Protein AF-A0A1H4ERM6-F1 (afdb_monomer)

Sequence (100 aa):
MAIIKQFDKRTGITYVYDSKSYYDKEKKCSRAKRTLIGKLDPNTGEIIPTDGRNKGAKSQPKSSSPEIDKDKRIQELEDENRQLKLQINALKKELDRINA

Solvent-accessible surface area (backbone atoms only — not comparable to full-atom values): 6172 Å² total; per-residue (Å²): 119,47,82,44,79,44,76,36,84,91,79,72,45,33,35,32,26,46,33,41,73,47,76,38,76,90,76,70,39,82,43,70,53,73,43,84,61,21,32,49,38,92,87,79,69,44,76,44,68,60,90,46,83,90,53,78,93,76,70,73,82,78,72,86,62,77,91,66,59,61,66,60,52,5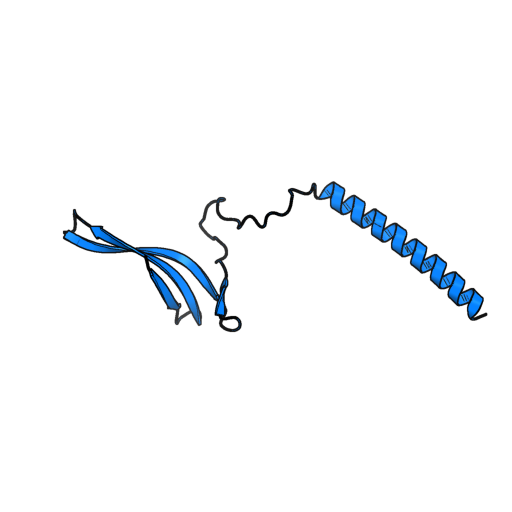0,52,53,52,52,52,51,52,52,52,53,53,50,50,52,52,53,52,50,54,51,50,54,62,74,77,103

Secondary structure (DSSP, 8-state):
-EEEEEEETTTTEEEEEEEEEEEETTTTEEEEEEEEEEEE-TTT--EEPP--TTS-S------------HHHHHHHHHHHHHHHHHHHHHHHHHHHHH--

Mean predicted aligned error: 14.93 Å

Foldseek 3Di:
DDWDWDQDPVVRWIWIWDKDWDQDPVVRGIDIDIDTQAIADPPPRDGDHDPCVVVPPDDDPPPPDPPPPVVVVVVVVVVVVVVVVVVVVVVVVVVVVVVD

Structure (mmCIF, N/CA/C/O backbone):
data_AF-A0A1H4ERM6-F1
#
_entry.id   AF-A0A1H4ERM6-F1
#
loop_
_atom_site.group_PDB
_atom_site.id
_atom_site.type_symbol
_atom_site.label_atom_id
_atom_site.label_alt_id
_atom_site.label_comp_id
_atom_site.label_asym_id
_atom_site.label_entity_id
_atom_site.label_seq_id
_atom_site.pdbx_PDB_ins_code
_atom_site.Cartn_x
_atom_site.Cartn_y
_atom_site.Cartn_z
_atom_site.occupancy
_atom_site.B_iso_or_equiv
_atom_site.auth_seq_id
_atom_site.auth_comp_id
_atom_site.auth_asym_id
_atom_site.auth_atom_id
_atom_site.pdbx_PDB_model_num
ATOM 1 N N . MET A 1 1 ? -2.504 -0.920 -26.779 1.00 80.12 1 MET A N 1
ATOM 2 C CA . MET A 1 1 ? -2.089 -1.198 -25.383 1.00 80.12 1 MET A CA 1
ATOM 3 C C . MET A 1 1 ? -3.119 -2.139 -24.784 1.00 80.12 1 MET A C 1
ATOM 5 O O . MET A 1 1 ? -4.265 -2.060 -25.206 1.00 80.12 1 MET A O 1
ATOM 9 N N . ALA A 1 2 ? -2.730 -3.051 -23.894 1.00 92.44 2 ALA A N 1
ATOM 10 C CA . ALA A 1 2 ? -3.636 -4.040 -23.303 1.00 92.44 2 ALA A CA 1
ATOM 11 C C . ALA A 1 2 ? -3.284 -4.297 -21.833 1.00 92.44 2 ALA A C 1
ATOM 13 O O . ALA A 1 2 ? -2.103 -4.358 -21.492 1.00 92.44 2 ALA A O 1
ATOM 14 N N . ILE A 1 3 ? -4.297 -4.487 -20.985 1.00 93.69 3 ILE A N 1
ATOM 15 C CA . ILE A 1 3 ? -4.112 -4.855 -19.577 1.00 93.69 3 ILE A CA 1
ATOM 16 C C . ILE A 1 3 ? -4.030 -6.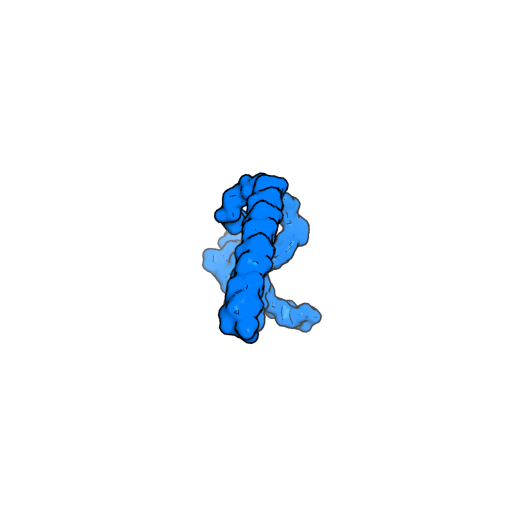375 -19.465 1.00 93.69 3 ILE A C 1
ATOM 18 O O . ILE A 1 3 ? -4.943 -7.083 -19.883 1.00 93.69 3 ILE A O 1
ATOM 22 N N . ILE A 1 4 ? -2.938 -6.876 -18.892 1.00 94.62 4 ILE A N 1
ATOM 23 C CA . ILE A 1 4 ? -2.680 -8.309 -18.734 1.00 94.62 4 ILE A CA 1
ATOM 24 C C . ILE A 1 4 ? -2.637 -8.657 -17.251 1.00 94.62 4 ILE A C 1
ATOM 26 O O . ILE A 1 4 ? -1.889 -8.046 -16.488 1.00 94.62 4 ILE A O 1
ATOM 30 N N . LYS A 1 5 ? -3.408 -9.674 -16.860 1.00 94.75 5 LYS A N 1
ATOM 31 C CA . LYS A 1 5 ? -3.376 -10.268 -15.522 1.00 94.75 5 LYS A CA 1
ATOM 32 C C . LYS A 1 5 ? -2.522 -11.532 -15.565 1.00 94.75 5 LYS A C 1
ATOM 34 O O . LYS A 1 5 ? -2.746 -12.399 -16.406 1.00 94.75 5 LYS A O 1
ATOM 39 N N . GLN A 1 6 ? -1.539 -11.627 -14.681 1.00 94.69 6 GLN A N 1
ATOM 40 C CA . GLN A 1 6 ? -0.635 -12.766 -14.593 1.00 94.69 6 GLN A CA 1
ATOM 41 C C . GLN A 1 6 ? -0.629 -13.307 -13.167 1.00 94.69 6 GLN A C 1
ATOM 43 O O . GLN A 1 6 ? -0.218 -12.616 -12.237 1.00 94.69 6 GLN A O 1
ATOM 48 N N . PHE A 1 7 ? -1.082 -14.547 -13.009 1.00 95.06 7 PHE A N 1
ATOM 49 C CA . PHE A 1 7 ? -1.096 -15.239 -11.726 1.00 95.06 7 PHE A CA 1
ATOM 50 C C . PHE A 1 7 ? 0.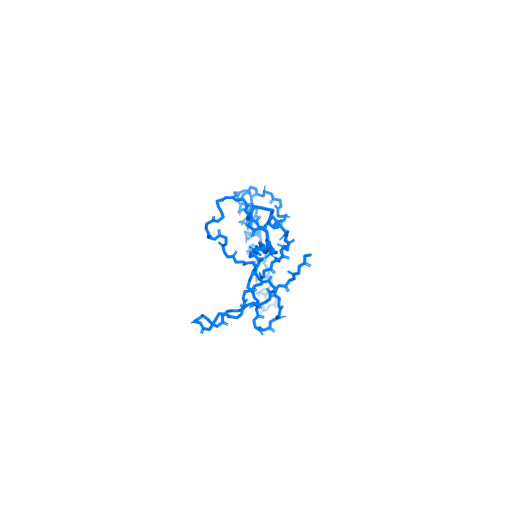277 -15.845 -11.421 1.00 95.06 7 PHE A C 1
ATOM 52 O O . PHE A 1 7 ? 0.795 -16.644 -12.206 1.00 9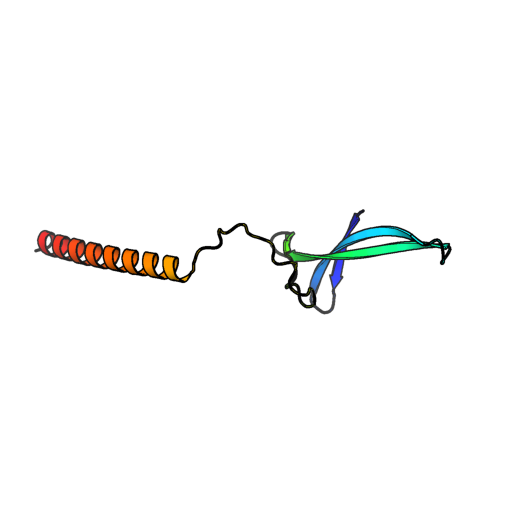5.06 7 PHE A O 1
ATOM 59 N N . ASP A 1 8 ? 0.859 -15.476 -10.282 1.00 93.50 8 ASP A N 1
ATOM 60 C CA . ASP A 1 8 ? 2.071 -16.094 -9.757 1.00 93.50 8 ASP A CA 1
ATOM 61 C C . ASP A 1 8 ? 1.710 -17.246 -8.811 1.00 93.50 8 ASP A C 1
ATOM 63 O O . ASP A 1 8 ? 1.249 -17.039 -7.690 1.00 93.50 8 ASP A O 1
ATOM 67 N N . LYS A 1 9 ? 1.974 -18.480 -9.253 1.00 94.56 9 LYS A N 1
ATOM 68 C CA . LYS A 1 9 ? 1.679 -19.700 -8.489 1.00 94.56 9 LYS A CA 1
ATOM 69 C C . LYS A 1 9 ? 2.510 -19.842 -7.211 1.00 94.56 9 LYS A C 1
ATOM 71 O O . LYS A 1 9 ? 2.085 -20.558 -6.314 1.00 94.56 9 LYS A O 1
ATOM 76 N N . ARG A 1 10 ? 3.686 -19.208 -7.122 1.00 94.12 10 ARG A N 1
ATOM 77 C CA . ARG A 1 10 ? 4.540 -19.295 -5.923 1.00 94.12 10 ARG A CA 1
ATOM 78 C C . ARG A 1 10 ? 3.998 -18.462 -4.774 1.00 94.12 10 ARG A C 1
ATOM 80 O O . ARG A 1 10 ? 4.109 -18.872 -3.627 1.00 94.12 10 ARG A O 1
ATOM 87 N N . THR A 1 11 ? 3.483 -17.276 -5.084 1.00 89.31 11 THR A N 1
ATOM 88 C CA . THR A 1 11 ? 3.028 -16.306 -4.078 1.00 89.31 11 THR A CA 1
ATOM 89 C C . THR A 1 11 ? 1.508 -16.240 -3.962 1.00 89.31 11 THR A C 1
ATOM 91 O O . THR A 1 11 ? 1.002 -15.660 -3.009 1.00 89.31 11 THR A O 1
ATOM 94 N N . GLY A 1 12 ? 0.774 -16.814 -4.921 1.00 91.56 12 GLY A N 1
ATOM 95 C CA . GLY A 1 12 ? -0.683 -16.707 -5.008 1.00 91.56 12 GLY A CA 1
ATOM 96 C C . GLY A 1 12 ? -1.170 -15.315 -5.427 1.00 91.56 12 GLY A C 1
ATOM 97 O O . GLY A 1 12 ? -2.365 -15.040 -5.362 1.00 91.56 12 GLY A O 1
ATOM 98 N N . ILE A 1 13 ? -0.271 -14.420 -5.851 1.00 91.44 13 ILE A N 1
ATOM 99 C CA . ILE A 1 13 ? -0.597 -13.031 -6.186 1.00 91.44 13 ILE A CA 1
ATOM 100 C C . ILE A 1 13 ? -0.871 -12.911 -7.687 1.00 91.44 13 ILE A C 1
ATOM 102 O O . ILE A 1 13 ? -0.100 -13.390 -8.520 1.00 91.44 13 ILE A O 1
ATOM 106 N N . THR A 1 14 ? -1.948 -12.214 -8.054 1.00 95.31 14 THR A N 1
ATOM 107 C CA . THR A 1 14 ? -2.192 -11.829 -9.450 1.00 95.31 14 THR A CA 1
ATOM 108 C C . THR A 1 14 ? -1.605 -10.450 -9.709 1.00 95.31 14 THR A C 1
ATOM 110 O O . THR A 1 14 ? -2.078 -9.460 -9.161 1.00 95.31 14 THR A O 1
ATOM 113 N N . TYR A 1 15 ? -0.597 -10.365 -10.567 1.00 94.25 15 TYR A N 1
ATOM 114 C CA . TYR A 1 15 ? -0.020 -9.097 -11.001 1.00 94.25 15 TYR A CA 1
ATOM 115 C C . TYR A 1 15 ? -0.729 -8.561 -12.240 1.00 94.25 15 TYR A C 1
ATOM 117 O O . TYR A 1 15 ? -1.163 -9.320 -13.109 1.00 94.25 15 TYR A O 1
ATOM 125 N N . VAL A 1 16 ? -0.825 -7.239 -12.330 1.00 94.56 16 VAL A N 1
ATOM 126 C CA . VAL A 1 16 ? -1.484 -6.528 -13.423 1.00 94.56 16 VAL A CA 1
ATOM 127 C C . VAL A 1 16 ? -0.469 -5.655 -14.152 1.00 94.56 16 VAL A C 1
ATOM 129 O O . VAL A 1 16 ? 0.212 -4.825 -13.545 1.00 94.56 16 VAL A O 1
ATOM 132 N N . TYR A 1 17 ? -0.378 -5.838 -15.468 1.00 94.50 17 TYR A N 1
ATOM 133 C CA . TYR A 1 17 ? 0.582 -5.164 -16.337 1.00 94.50 17 TYR A CA 1
ATOM 134 C C . TYR A 1 17 ? -0.110 -4.373 -17.444 1.00 94.50 17 TYR A C 1
ATOM 136 O O . TYR A 1 17 ? -1.067 -4.855 -18.047 1.00 94.50 17 TYR A O 1
ATOM 144 N N . ASP A 1 18 ? 0.447 -3.211 -17.776 1.00 93.38 18 ASP A N 1
ATOM 145 C CA . ASP A 1 18 ? 0.193 -2.514 -19.036 1.00 93.38 18 ASP A CA 1
ATOM 146 C C . ASP A 1 18 ? 1.144 -3.070 -20.104 1.00 93.38 18 ASP A C 1
ATOM 148 O O . ASP A 1 18 ? 2.367 -3.033 -19.943 1.00 93.38 18 ASP A O 1
ATOM 152 N N . SER A 1 19 ? 0.595 -3.628 -21.179 1.00 95.44 19 SER A N 1
ATOM 153 C CA . SER A 1 19 ? 1.346 -4.247 -22.268 1.00 95.44 19 SER A CA 1
ATOM 154 C C . SER A 1 19 ? 1.277 -3.392 -23.532 1.00 95.44 19 SER A C 1
ATOM 156 O O . SER A 1 19 ? 0.205 -3.164 -24.105 1.00 95.44 19 SER A O 1
ATOM 158 N N . LYS A 1 20 ? 2.448 -2.965 -24.015 1.00 94.88 20 LYS A N 1
ATOM 159 C CA . LYS A 1 20 ? 2.611 -2.212 -25.265 1.00 94.88 20 LYS A CA 1
ATOM 160 C C . LYS A 1 20 ? 3.329 -3.070 -26.303 1.00 94.88 20 LYS A C 1
ATOM 162 O O . LYS A 1 20 ? 4.517 -3.353 -26.154 1.00 94.88 20 LYS A O 1
ATOM 167 N N . SER A 1 21 ? 2.608 -3.483 -27.342 1.00 93.69 21 SER A N 1
ATOM 168 C CA . SER A 1 21 ? 3.181 -4.204 -28.482 1.00 93.69 21 SER A CA 1
ATOM 169 C C . SER A 1 21 ? 3.845 -3.232 -29.455 1.00 93.69 21 SER A C 1
ATOM 171 O O . SER A 1 21 ? 3.312 -2.154 -29.711 1.00 93.69 21 SER A O 1
ATOM 173 N N . TYR A 1 22 ? 4.994 -3.614 -29.998 1.00 94.88 22 TYR A N 1
ATOM 174 C CA . TYR A 1 22 ? 5.733 -2.866 -31.008 1.00 94.88 22 TYR A CA 1
ATOM 175 C C . TYR A 1 22 ? 6.416 -3.839 -31.975 1.00 94.88 22 TYR A C 1
ATOM 177 O O . TYR A 1 22 ? 6.706 -4.983 -31.623 1.00 94.88 22 TYR A O 1
ATOM 185 N N . TYR A 1 23 ? 6.668 -3.395 -33.202 1.00 95.50 23 TYR A N 1
ATOM 186 C CA . TYR A 1 23 ? 7.453 -4.166 -34.160 1.00 95.50 23 TYR A CA 1
ATOM 187 C C . TYR A 1 23 ? 8.934 -3.829 -33.981 1.00 95.50 23 TYR A C 1
ATOM 189 O O . TYR A 1 23 ? 9.335 -2.674 -34.134 1.00 95.50 23 TYR A O 1
ATOM 197 N N . ASP A 1 24 ? 9.743 -4.824 -33.628 1.00 96.00 24 ASP A N 1
ATOM 198 C CA . ASP A 1 24 ? 11.189 -4.677 -33.498 1.00 96.00 24 ASP A CA 1
ATOM 199 C C . ASP A 1 24 ? 11.825 -4.827 -34.887 1.00 96.00 24 ASP A C 1
ATOM 201 O O . ASP A 1 24 ? 11.825 -5.916 -35.465 1.00 96.00 24 ASP A O 1
ATOM 205 N N . LYS A 1 25 ? 12.322 -3.716 -35.449 1.00 95.38 25 LYS A N 1
ATOM 206 C CA . LYS A 1 25 ? 12.891 -3.680 -36.807 1.00 95.38 25 LYS A CA 1
ATOM 207 C C . LYS A 1 25 ? 14.226 -4.416 -36.909 1.00 95.38 25 LYS A C 1
ATOM 209 O O . LYS A 1 25 ? 14.498 -4.993 -37.959 1.00 95.38 25 LYS A O 1
ATOM 214 N N . GLU A 1 26 ? 15.029 -4.427 -35.846 1.00 95.62 26 GLU A N 1
ATOM 215 C CA . GLU A 1 26 ? 16.323 -5.121 -35.828 1.00 95.62 26 GLU A CA 1
ATOM 216 C C . GLU A 1 26 ? 16.106 -6.631 -35.832 1.00 95.62 26 GLU A C 1
ATOM 218 O O . GLU A 1 26 ? 16.683 -7.359 -36.637 1.00 95.62 26 GLU A O 1
ATOM 223 N N . LYS A 1 27 ? 15.202 -7.096 -34.965 1.00 94.62 27 LYS A N 1
ATOM 224 C CA . LYS A 1 27 ? 14.893 -8.523 -34.810 1.00 94.62 27 LYS A CA 1
ATOM 225 C C . LYS A 1 27 ? 13.788 -9.019 -35.742 1.00 94.62 27 LYS A C 1
ATOM 227 O O . LYS A 1 27 ? 13.422 -10.188 -35.653 1.00 94.62 27 LYS A O 1
ATOM 232 N N . LYS A 1 28 ? 13.234 -8.143 -36.588 1.00 96.38 28 LYS A N 1
ATOM 233 C CA . LYS A 1 28 ? 12.151 -8.408 -37.555 1.00 96.38 28 LYS A CA 1
ATOM 234 C C . L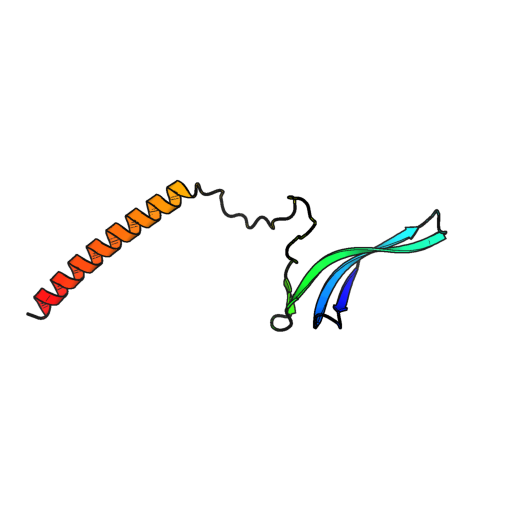YS A 1 28 ? 10.990 -9.223 -36.969 1.00 96.38 28 LYS A C 1
ATOM 236 O O . LYS A 1 28 ? 10.481 -10.145 -37.600 1.00 96.38 28 LYS A O 1
ATOM 241 N N . CYS A 1 29 ? 10.588 -8.920 -35.739 1.00 96.12 29 CYS A N 1
ATOM 242 C CA . CYS A 1 29 ? 9.508 -9.635 -35.066 1.00 96.12 29 CYS A CA 1
ATOM 243 C C . CYS A 1 29 ? 8.680 -8.708 -34.177 1.00 96.12 29 CYS A C 1
ATOM 245 O O . CYS A 1 29 ? 9.163 -7.704 -33.652 1.00 96.12 29 CYS A O 1
ATOM 247 N N . SER A 1 30 ? 7.413 -9.068 -33.981 1.00 95.44 30 SER A N 1
ATOM 248 C CA . SER A 1 30 ? 6.551 -8.395 -33.013 1.00 95.44 30 SER A CA 1
ATOM 249 C C . SER A 1 30 ? 7.025 -8.696 -31.592 1.00 95.44 30 SER A C 1
ATOM 251 O O . SER A 1 30 ? 7.225 -9.850 -31.210 1.00 95.44 30 SER A O 1
ATOM 253 N N . ARG A 1 31 ? 7.196 -7.650 -30.790 1.00 94.56 31 ARG A N 1
ATOM 254 C CA . ARG A 1 31 ? 7.599 -7.715 -29.382 1.00 94.56 31 ARG A CA 1
ATOM 255 C C . ARG A 1 31 ? 6.614 -6.929 -28.525 1.00 94.56 31 ARG A C 1
ATOM 257 O O . ARG A 1 31 ? 5.829 -6.128 -29.024 1.00 94.56 31 ARG A O 1
ATOM 264 N N . ALA A 1 32 ? 6.643 -7.166 -27.218 1.00 93.88 32 ALA A N 1
ATOM 265 C CA . ALA A 1 32 ? 5.827 -6.429 -26.263 1.00 93.88 32 ALA A CA 1
ATOM 266 C C . ALA A 1 32 ? 6.660 -6.009 -25.054 1.00 93.88 32 ALA A C 1
ATOM 268 O O . ALA A 1 32 ? 7.420 -6.808 -24.504 1.00 93.88 32 ALA A O 1
ATOM 269 N N . LYS A 1 33 ? 6.485 -4.759 -24.624 1.00 93.25 33 LYS A N 1
ATOM 270 C CA . LYS A 1 33 ? 7.034 -4.228 -23.376 1.00 93.25 33 LYS A CA 1
ATOM 271 C C . LYS A 1 33 ? 5.921 -4.184 -22.334 1.00 93.25 33 LYS A C 1
ATOM 273 O O . LYS A 1 33 ? 4.867 -3.604 -22.592 1.00 93.25 33 LYS A O 1
ATOM 278 N N . ARG A 1 34 ? 6.156 -4.803 -21.174 1.00 93.62 34 ARG A N 1
ATOM 279 C CA . ARG A 1 34 ? 5.205 -4.849 -20.053 1.00 93.62 34 ARG A CA 1
ATOM 280 C C . ARG A 1 34 ? 5.667 -3.938 -18.923 1.00 93.62 34 ARG A C 1
ATOM 282 O O . ARG A 1 34 ? 6.829 -3.991 -18.524 1.00 93.62 34 ARG A O 1
ATOM 289 N N . THR A 1 35 ? 4.752 -3.140 -18.391 1.00 90.75 35 THR A N 1
ATOM 290 C CA . THR A 1 35 ? 4.976 -2.268 -17.235 1.00 90.75 35 THR A CA 1
ATOM 291 C C . THR A 1 35 ? 4.054 -2.700 -16.104 1.00 90.75 35 THR A C 1
ATOM 293 O O . THR A 1 35 ? 2.845 -2.780 -16.293 1.00 90.75 35 THR A O 1
ATOM 296 N N . LEU A 1 36 ? 4.621 -3.009 -14.934 1.00 91.25 36 LEU A N 1
ATOM 297 C CA . LEU A 1 36 ? 3.844 -3.403 -13.759 1.00 91.25 36 LEU A CA 1
ATOM 298 C C . LEU A 1 36 ? 3.027 -2.210 -13.247 1.00 91.25 36 LEU A C 1
ATOM 300 O O . LEU A 1 36 ? 3.603 -1.184 -12.872 1.00 91.25 36 LEU A O 1
ATOM 304 N N . ILE A 1 37 ? 1.704 -2.370 -13.224 1.00 90.56 37 ILE A N 1
ATOM 305 C CA . ILE A 1 37 ? 0.757 -1.395 -12.670 1.00 90.56 37 ILE A CA 1
ATOM 306 C C . ILE A 1 37 ? 0.582 -1.666 -11.174 1.00 90.56 37 ILE A C 1
ATOM 308 O O . ILE A 1 37 ? 0.721 -0.758 -10.358 1.00 90.56 37 ILE A O 1
ATOM 312 N N . GLY A 1 38 ? 0.329 -2.927 -10.811 1.00 91.31 38 GLY A N 1
ATOM 313 C CA . GLY A 1 38 ? 0.034 -3.314 -9.437 1.00 91.31 38 GLY A CA 1
ATOM 314 C C . GLY A 1 38 ? -0.277 -4.800 -9.277 1.00 91.31 38 GLY A C 1
ATOM 315 O O . GLY A 1 38 ? -0.052 -5.601 -10.184 1.00 91.31 38 GLY A O 1
ATOM 316 N N . LYS A 1 39 ? -0.802 -5.159 -8.109 1.00 92.62 39 LYS A N 1
ATOM 317 C CA . LYS A 1 39 ? -1.350 -6.476 -7.771 1.00 92.62 39 LYS A CA 1
ATOM 318 C C . LYS A 1 39 ? -2.871 -6.382 -7.653 1.00 92.62 39 LYS A C 1
ATOM 320 O O . LYS A 1 39 ? -3.388 -5.344 -7.260 1.00 92.62 39 LYS A O 1
ATOM 325 N N . LEU A 1 40 ? -3.574 -7.450 -7.992 1.00 92.56 40 LEU A N 1
ATOM 326 C CA . LEU A 1 40 ? -5.013 -7.561 -7.800 1.00 92.56 40 LEU A CA 1
ATOM 327 C C . LEU A 1 40 ? -5.293 -7.975 -6.354 1.00 92.56 40 LEU A C 1
ATOM 329 O O . LEU A 1 40 ? -4.682 -8.929 -5.865 1.00 92.56 40 LEU A O 1
ATOM 333 N N . ASP A 1 41 ? -6.210 -7.284 -5.691 1.00 88.56 41 ASP A N 1
ATOM 334 C CA . ASP A 1 41 ? -6.780 -7.755 -4.433 1.00 88.56 41 ASP A CA 1
ATOM 335 C C . ASP A 1 41 ? -7.796 -8.872 -4.722 1.00 88.56 41 ASP A C 1
ATOM 337 O O . ASP A 1 41 ? -8.738 -8.648 -5.490 1.00 88.56 41 ASP A O 1
ATOM 341 N N . PRO A 1 42 ? -7.633 -10.078 -4.151 1.00 84.56 42 PRO A N 1
ATOM 342 C CA . PRO A 1 42 ? -8.581 -11.167 -4.360 1.00 84.56 42 PRO A CA 1
ATOM 343 C C . PRO A 1 42 ? -9.986 -10.875 -3.811 1.00 84.56 42 PRO A C 1
ATOM 345 O O . PRO A 1 42 ? -10.937 -11.483 -4.293 1.00 84.56 42 PRO A O 1
ATOM 348 N N . ASN A 1 43 ? -10.131 -9.970 -2.837 1.00 85.94 43 ASN A N 1
ATOM 349 C CA . ASN A 1 43 ? -11.420 -9.693 -2.198 1.00 85.94 43 ASN A CA 1
ATOM 350 C C . ASN A 1 43 ? -12.192 -8.579 -2.909 1.00 85.94 43 ASN A C 1
ATOM 352 O O . ASN A 1 43 ? -13.389 -8.706 -3.144 1.00 85.94 43 ASN A O 1
ATOM 356 N N . THR A 1 44 ? -11.508 -7.485 -3.250 1.00 87.75 44 THR A N 1
ATOM 357 C CA . THR A 1 44 ? -12.137 -6.293 -3.846 1.00 87.75 44 THR A CA 1
ATOM 358 C C . THR A 1 44 ? -12.061 -6.286 -5.373 1.00 87.75 44 THR A C 1
ATOM 360 O O . THR A 1 44 ? -12.820 -5.583 -6.032 1.00 87.75 44 THR A O 1
ATOM 363 N N . GLY A 1 45 ? -11.151 -7.067 -5.966 1.00 85.19 45 GLY A N 1
ATOM 364 C CA . GLY A 1 45 ? -10.872 -7.025 -7.402 1.00 85.19 45 GLY A CA 1
ATOM 365 C C . GLY A 1 45 ? -10.171 -5.740 -7.854 1.00 85.19 45 GLY A C 1
ATOM 366 O O . GLY A 1 45 ? -9.960 -5.551 -9.056 1.00 85.19 45 GLY A O 1
ATOM 367 N N . GLU A 1 46 ? -9.789 -4.868 -6.920 1.00 90.12 46 GLU A N 1
ATOM 368 C CA . GLU A 1 46 ? -9.101 -3.615 -7.206 1.00 90.12 46 GLU A CA 1
ATOM 369 C C . GLU A 1 46 ? -7.609 -3.836 -7.488 1.00 90.12 46 GLU A C 1
ATOM 371 O O . GLU A 1 46 ? -6.993 -4.822 -7.070 1.00 90.12 46 GLU A O 1
ATOM 376 N N . ILE A 1 47 ? -7.010 -2.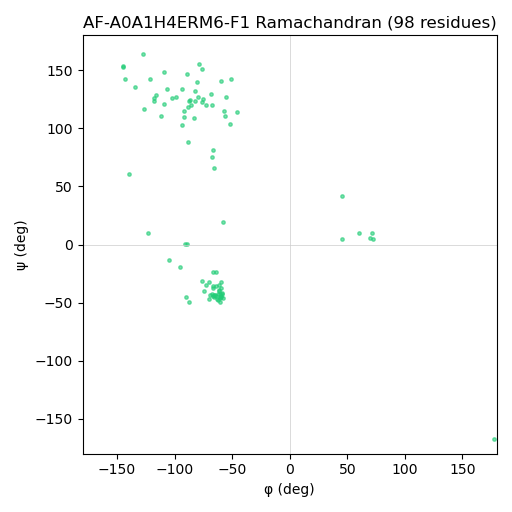902 -8.233 1.00 90.12 47 ILE A N 1
ATOM 377 C CA . ILE A 1 47 ? -5.583 -2.929 -8.564 1.00 90.12 47 ILE A CA 1
ATOM 378 C C . ILE A 1 47 ? -4.832 -2.100 -7.524 1.00 90.12 47 ILE A C 1
ATOM 380 O O . ILE A 1 47 ? -4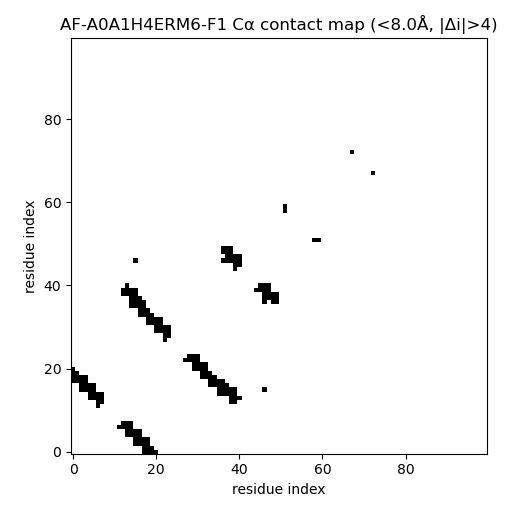.802 -0.873 -7.588 1.00 90.12 47 ILE A O 1
ATOM 384 N N . ILE A 1 48 ? -4.175 -2.784 -6.594 1.00 88.00 48 ILE A N 1
ATOM 385 C CA . ILE A 1 48 ? -3.357 -2.168 -5.554 1.00 88.00 48 ILE A CA 1
ATOM 386 C C . ILE A 1 48 ? -1.940 -1.947 -6.105 1.00 88.00 48 ILE A C 1
ATOM 388 O O . ILE A 1 48 ? -1.298 -2.909 -6.549 1.00 88.00 48 ILE A O 1
ATOM 392 N N . PRO A 1 49 ? -1.396 -0.718 -6.077 1.00 85.56 49 PRO A N 1
ATOM 393 C CA . PRO A 1 49 ? -0.026 -0.473 -6.506 1.00 85.56 49 PRO A CA 1
ATOM 394 C C . PRO A 1 49 ? 0.954 -1.291 -5.661 1.00 85.56 49 PRO A C 1
ATOM 396 O O . PRO A 1 49 ? 0.796 -1.480 -4.456 1.00 85.56 49 PRO A O 1
ATOM 399 N N . THR A 1 50 ? 1.986 -1.819 -6.309 1.00 81.56 50 THR A N 1
ATOM 400 C CA . THR A 1 50 ? 3.060 -2.530 -5.607 1.00 81.56 50 THR A CA 1
ATOM 401 C C . THR A 1 50 ? 3.976 -1.510 -4.919 1.00 81.56 50 THR A C 1
ATOM 403 O O . THR A 1 50 ? 4.119 -0.405 -5.438 1.00 81.56 50 THR A O 1
ATOM 406 N N . ASP A 1 51 ? 4.614 -1.894 -3.802 1.00 67.00 51 ASP A N 1
ATOM 407 C CA . ASP A 1 51 ? 5.468 -1.096 -2.880 1.00 67.00 51 ASP A CA 1
ATOM 408 C C . ASP A 1 51 ? 6.703 -0.417 -3.529 1.00 67.00 51 ASP A C 1
ATOM 410 O O . ASP A 1 51 ? 7.680 -0.084 -2.878 1.00 67.00 51 ASP A O 1
ATOM 414 N N . GLY A 1 52 ? 6.733 -0.238 -4.850 1.00 63.59 52 GLY A N 1
ATOM 415 C CA . GLY A 1 52 ? 7.716 0.603 -5.530 1.00 63.59 52 GLY A CA 1
ATOM 416 C C . GLY A 1 52 ? 9.177 0.193 -5.339 1.00 63.59 52 GLY A C 1
ATOM 417 O O . GLY A 1 52 ? 10.049 0.952 -5.744 1.00 63.59 52 GLY A O 1
ATOM 418 N N . ARG A 1 53 ? 9.478 -0.976 -4.757 1.00 58.59 53 ARG A N 1
ATOM 419 C CA . ARG A 1 53 ? 10.854 -1.444 -4.547 1.00 58.59 53 ARG A CA 1
ATOM 420 C C . ARG A 1 53 ? 11.576 -1.446 -5.901 1.00 58.59 53 ARG A C 1
ATOM 422 O O . ARG A 1 53 ? 11.054 -1.975 -6.880 1.00 58.59 53 ARG A O 1
ATOM 429 N N . ASN A 1 54 ? 12.736 -0.788 -5.957 1.00 52.56 54 ASN A N 1
ATOM 430 C CA . ASN A 1 54 ? 13.529 -0.453 -7.156 1.00 52.56 54 ASN A CA 1
ATOM 431 C C . ASN A 1 54 ? 12.992 0.651 -8.095 1.00 52.56 54 ASN A C 1
ATOM 433 O O . ASN A 1 54 ? 13.628 0.941 -9.108 1.00 52.56 54 ASN A O 1
ATOM 437 N N . LYS A 1 55 ? 11.893 1.341 -7.774 1.00 54.00 55 LYS A N 1
ATOM 438 C CA . LYS A 1 55 ? 11.553 2.633 -8.392 1.00 54.00 55 LYS A CA 1
ATOM 439 C C . LYS A 1 55 ? 12.211 3.728 -7.564 1.00 54.00 55 LYS A C 1
ATOM 441 O O . LYS A 1 55 ? 11.610 4.237 -6.625 1.00 54.00 55 LYS A O 1
ATOM 446 N N . GLY A 1 56 ? 13.460 4.070 -7.882 1.00 45.78 56 GLY A N 1
ATOM 447 C CA . GLY A 1 56 ? 14.154 5.185 -7.235 1.00 45.78 56 GLY A CA 1
ATOM 448 C C . GLY A 1 56 ? 13.243 6.415 -7.145 1.00 45.78 56 GLY A C 1
ATOM 449 O O . GLY A 1 56 ? 12.828 6.940 -8.173 1.00 45.78 56 GLY A O 1
ATOM 450 N N . ALA A 1 57 ? 12.881 6.801 -5.921 1.00 47.75 57 ALA A N 1
ATOM 451 C CA . ALA A 1 57 ? 12.315 8.083 -5.486 1.00 47.75 57 ALA A CA 1
ATOM 452 C C . ALA A 1 57 ? 11.162 8.760 -6.282 1.00 47.75 57 ALA A C 1
ATOM 454 O O . ALA A 1 57 ? 10.782 9.868 -5.919 1.00 47.75 57 ALA A O 1
ATOM 455 N N . LYS A 1 58 ? 10.574 8.178 -7.340 1.00 47.38 58 LYS A N 1
ATOM 456 C CA . LYS A 1 58 ? 9.700 8.929 -8.279 1.00 47.38 58 LYS A CA 1
ATOM 457 C C . LYS A 1 58 ? 8.278 8.405 -8.479 1.00 47.38 58 LYS A C 1
ATOM 459 O O . LYS A 1 58 ? 7.572 8.900 -9.351 1.00 47.38 58 LYS A O 1
ATOM 464 N N . SER A 1 59 ? 7.811 7.449 -7.685 1.00 48.19 59 SER A N 1
ATOM 465 C CA . SER A 1 59 ? 6.401 7.042 -7.742 1.00 48.19 59 SER A CA 1
ATOM 466 C C . SER A 1 59 ? 5.832 6.790 -6.355 1.00 48.19 59 SER A C 1
ATOM 468 O O . SER A 1 59 ? 5.402 5.684 -6.045 1.00 48.19 59 SER A O 1
ATOM 470 N N . GLN A 1 60 ? 5.842 7.822 -5.520 1.00 49.94 60 GLN A N 1
ATOM 471 C CA . GLN A 1 60 ? 4.786 7.936 -4.523 1.00 49.94 60 GLN A CA 1
ATOM 472 C C . GLN A 1 60 ? 3.535 8.397 -5.285 1.00 49.94 60 GLN A C 1
ATOM 474 O O . GLN A 1 60 ? 3.633 9.391 -6.017 1.00 49.94 60 GLN A O 1
ATOM 479 N N . PRO A 1 61 ? 2.389 7.693 -5.211 1.00 47.03 61 PRO A N 1
ATOM 480 C CA . PRO A 1 61 ? 1.139 8.295 -5.641 1.00 47.03 61 PRO A CA 1
ATOM 481 C C . PRO A 1 61 ? 0.980 9.561 -4.803 1.00 47.03 61 PRO A C 1
ATOM 483 O O . PRO A 1 61 ? 0.908 9.492 -3.579 1.00 47.03 61 PRO A O 1
ATOM 486 N N . LYS A 1 62 ? 1.011 10.727 -5.453 1.00 47.91 62 LYS A N 1
ATOM 487 C CA . LYS A 1 62 ? 0.645 11.983 -4.810 1.00 47.91 62 LYS A CA 1
ATOM 488 C C . LYS A 1 62 ? -0.849 11.897 -4.500 1.00 47.91 62 LYS A C 1
ATOM 490 O O . LYS A 1 62 ? -1.663 12.403 -5.265 1.00 47.91 62 LYS A O 1
ATOM 495 N N . SER A 1 63 ? -1.220 11.242 -3.400 1.00 44.12 63 SER A N 1
ATOM 496 C CA . SER A 1 63 ? -2.378 11.699 -2.648 1.00 44.12 63 SER A CA 1
ATOM 497 C C . SER A 1 63 ? -2.051 13.148 -2.323 1.00 44.12 63 SER A C 1
ATOM 499 O O . SER A 1 63 ? -1.067 13.429 -1.638 1.00 44.12 63 SER A O 1
ATOM 501 N N . SER A 1 64 ? -2.778 14.061 -2.950 1.00 46.28 64 SER A N 1
ATOM 502 C CA . SER A 1 64 ? -2.686 15.500 -2.763 1.00 46.28 64 SER A CA 1
ATOM 503 C C . SER A 1 64 ? -3.132 15.856 -1.346 1.00 46.28 64 SER A C 1
ATOM 505 O O . SER A 1 64 ? -4.181 16.455 -1.140 1.00 46.28 64 SER A O 1
ATOM 507 N N . SER A 1 65 ? -2.373 15.427 -0.348 1.00 51.34 65 SER A N 1
ATOM 508 C CA . SER A 1 65 ? -2.414 16.031 0.966 1.00 51.34 65 SER A CA 1
ATOM 509 C C . SER A 1 65 ? -1.561 17.290 0.854 1.00 51.34 65 SER A C 1
ATOM 511 O O . SER A 1 65 ? -0.436 17.189 0.351 1.00 51.34 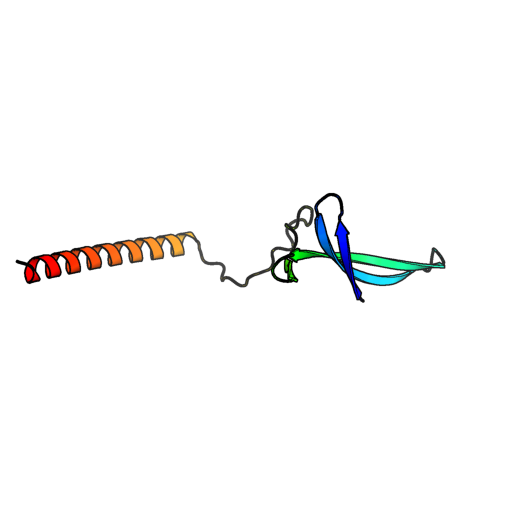65 SER A O 1
ATOM 513 N N . PRO A 1 66 ? -2.070 18.475 1.240 1.00 57.28 66 PRO A N 1
ATOM 514 C CA . PRO A 1 66 ? -1.210 19.641 1.367 1.00 57.28 66 PRO A CA 1
ATOM 515 C C . PRO A 1 66 ? -0.007 19.247 2.225 1.00 57.28 66 PRO A C 1
ATOM 517 O O . PRO A 1 66 ? -0.125 18.414 3.128 1.00 57.28 66 PRO A O 1
ATOM 520 N N . GLU A 1 67 ? 1.162 19.773 1.879 1.00 61.25 67 GLU A N 1
ATOM 521 C CA . GLU A 1 67 ? 2.406 19.581 2.618 1.00 61.25 67 GLU A CA 1
ATOM 522 C C . GLU A 1 67 ? 2.246 20.297 3.968 1.00 61.25 67 GLU A C 1
ATOM 524 O O . GLU A 1 67 ? 2.654 21.438 4.154 1.00 61.25 67 GLU A O 1
ATOM 529 N N . ILE A 1 68 ? 1.482 19.675 4.868 1.00 61.75 68 ILE A N 1
ATOM 530 C CA . ILE A 1 68 ? 1.181 20.212 6.184 1.00 61.75 68 ILE A CA 1
ATOM 531 C C . ILE A 1 68 ? 2.469 20.077 6.981 1.00 61.75 68 ILE A C 1
ATOM 533 O O . ILE A 1 68 ? 2.987 18.971 7.158 1.00 61.75 68 ILE A O 1
ATOM 537 N N . ASP A 1 69 ? 2.969 21.219 7.439 1.00 79.88 69 ASP A N 1
ATOM 538 C CA . ASP A 1 69 ? 4.009 21.306 8.449 1.00 79.88 69 ASP A CA 1
ATOM 539 C C . ASP A 1 69 ? 3.570 20.464 9.654 1.00 79.88 69 ASP A C 1
ATOM 541 O O . ASP A 1 69 ? 2.632 20.811 10.380 1.00 79.88 69 ASP A O 1
ATOM 545 N N . LYS A 1 70 ? 4.176 19.279 9.779 1.00 80.38 70 LYS A N 1
ATOM 546 C CA . LYS A 1 70 ? 3.747 18.255 10.735 1.00 80.38 70 LYS A CA 1
ATOM 547 C C . LYS A 1 70 ? 3.811 18.791 12.156 1.00 80.38 70 LYS A C 1
ATOM 549 O O . LYS A 1 70 ? 2.952 18.438 12.955 1.00 80.38 70 LYS A O 1
ATOM 554 N N . ASP A 1 71 ? 4.758 19.681 12.424 1.00 82.81 71 ASP A N 1
ATOM 555 C CA . ASP A 1 71 ? 4.974 20.258 13.742 1.00 82.81 71 ASP A CA 1
ATOM 556 C C . ASP A 1 71 ? 3.816 21.188 14.116 1.00 82.81 71 ASP A C 1
ATOM 558 O O . ASP A 1 71 ? 3.252 21.067 15.203 1.00 82.81 71 ASP A O 1
ATOM 562 N N . LYS A 1 72 ? 3.354 22.024 13.175 1.00 87.94 72 LYS A N 1
ATOM 563 C CA . LYS A 1 72 ? 2.150 22.852 13.377 1.00 87.94 72 LYS A CA 1
ATOM 564 C C . LYS A 1 72 ? 0.908 22.003 13.598 1.00 87.94 72 LYS A C 1
ATOM 566 O O . LYS A 1 72 ? 0.113 22.295 14.485 1.00 87.94 72 LYS A O 1
ATOM 571 N N . ARG A 1 73 ? 0.743 20.928 12.822 1.00 88.94 73 ARG A N 1
ATOM 572 C CA . ARG A 1 73 ? -0.423 20.049 12.967 1.00 88.94 73 ARG A CA 1
ATOM 573 C C . ARG A 1 73 ? -0.425 19.298 14.293 1.00 88.94 73 ARG A C 1
ATOM 575 O O . ARG A 1 73 ? -1.490 19.097 14.867 1.00 88.94 73 ARG A O 1
ATOM 582 N N . ILE A 1 74 ? 0.746 18.875 14.763 1.00 91.88 74 ILE A N 1
ATOM 583 C CA . ILE A 1 74 ? 0.901 18.254 16.081 1.00 91.88 74 ILE A CA 1
ATOM 584 C C . ILE A 1 74 ? 0.499 19.256 17.163 1.00 91.88 74 ILE A C 1
ATOM 586 O O . ILE A 1 74 ? -0.332 18.922 18.002 1.00 91.88 74 ILE A O 1
ATOM 590 N N . GLN A 1 75 ? 0.991 20.493 17.080 1.00 93.50 75 GLN A N 1
ATOM 591 C CA . GLN A 1 75 ? 0.660 21.545 18.038 1.00 93.50 75 GLN A CA 1
ATOM 592 C C . GLN A 1 75 ? -0.849 21.851 18.077 1.00 93.50 75 GLN A C 1
ATOM 594 O O . GLN A 1 75 ? -1.442 21.893 19.152 1.00 93.50 75 GLN A O 1
ATOM 599 N N . GLU A 1 76 ? -1.498 21.973 16.914 1.00 93.81 76 GLU A N 1
ATOM 600 C CA . GLU A 1 76 ? -2.956 22.152 16.819 1.00 93.81 76 GLU A CA 1
ATOM 601 C C . GLU A 1 76 ? -3.729 21.008 17.491 1.00 93.81 76 GLU A C 1
ATOM 603 O O . GLU A 1 76 ? -4.672 21.243 18.247 1.00 93.81 76 GLU A O 1
ATOM 608 N N . LEU A 1 77 ? -3.328 19.759 17.228 1.00 94.56 77 LEU A N 1
ATOM 609 C CA . LEU A 1 77 ? -3.977 18.582 17.805 1.00 94.56 77 LEU A CA 1
ATOM 610 C C . LEU A 1 77 ? -3.773 18.501 19.321 1.00 94.56 77 LEU A C 1
ATOM 612 O O . LEU A 1 77 ? -4.662 18.041 20.039 1.00 94.56 77 LEU A O 1
ATOM 616 N N . GLU A 1 78 ? -2.616 18.915 19.830 1.00 96.31 78 GLU A N 1
ATOM 617 C CA . GLU A 1 78 ? -2.343 18.974 21.267 1.00 96.31 78 GLU A CA 1
ATOM 618 C C . GLU A 1 78 ? -3.228 20.012 21.966 1.00 96.31 78 GLU A C 1
ATOM 620 O O . GLU A 1 78 ? -3.824 19.712 23.010 1.00 96.31 78 GLU A O 1
ATOM 625 N N . ASP A 1 79 ? -3.384 21.192 21.363 1.00 96.44 79 ASP A N 1
ATOM 626 C CA . ASP A 1 79 ? -4.255 22.252 21.868 1.00 96.44 79 ASP A CA 1
ATOM 627 C C . ASP A 1 79 ? -5.731 21.831 21.861 1.00 96.44 79 ASP A C 1
ATOM 629 O O . ASP A 1 79 ? -6.433 22.005 22.864 1.00 96.44 79 ASP A O 1
ATOM 633 N N . GLU A 1 80 ? -6.198 21.201 20.780 1.00 97.06 80 GLU A N 1
ATOM 634 C CA . GLU A 1 80 ? -7.559 20.664 20.678 1.00 97.06 80 GLU A CA 1
ATOM 635 C C . GLU A 1 80 ? -7.815 19.594 21.753 1.00 97.06 80 GLU A C 1
ATOM 637 O O . GLU A 1 80 ? -8.801 19.656 22.494 1.00 97.06 80 GLU A O 1
ATOM 642 N N . ASN A 1 81 ? -6.877 18.661 21.938 1.00 96.94 81 ASN A N 1
ATOM 643 C CA . ASN A 1 81 ? -6.961 17.654 22.996 1.00 96.94 81 ASN A CA 1
ATOM 644 C C . ASN A 1 81 ? -7.015 18.277 24.395 1.00 96.94 81 ASN A C 1
ATOM 646 O O . ASN A 1 81 ? -7.719 17.776 25.280 1.00 96.94 81 ASN A O 1
ATOM 650 N N . ARG A 1 82 ? -6.274 19.364 24.628 1.00 97.06 82 ARG A N 1
ATOM 651 C CA . ARG A 1 82 ? -6.301 20.086 25.903 1.00 97.06 82 ARG A CA 1
ATOM 652 C C . ARG A 1 82 ? -7.668 20.724 26.147 1.00 97.06 82 ARG A C 1
ATOM 654 O O . ARG A 1 82 ? -8.199 20.595 27.252 1.00 97.06 82 ARG A O 1
ATOM 661 N N . GLN A 1 83 ? -8.247 21.369 25.137 1.00 97.38 83 GLN A N 1
ATOM 662 C CA . GLN A 1 83 ? -9.572 21.987 25.233 1.00 97.38 83 GLN A CA 1
ATOM 663 C C . GLN A 1 83 ? -10.668 20.946 25.492 1.00 97.38 83 GLN A C 1
ATOM 665 O O . GLN A 1 83 ? -11.457 21.109 26.425 1.00 97.38 83 GLN A O 1
ATOM 670 N N . LEU A 1 84 ? -10.661 19.836 24.749 1.00 97.56 84 LEU A N 1
ATOM 671 C CA . LEU A 1 84 ? -11.614 18.738 24.931 1.00 97.56 84 LEU A CA 1
ATOM 672 C C . LEU A 1 84 ? -11.547 18.147 26.346 1.00 97.56 84 LEU A C 1
ATOM 674 O O . LEU A 1 84 ? -12.576 17.913 26.979 1.00 97.56 84 LEU A O 1
ATOM 678 N N . LYS A 1 85 ? -10.341 17.969 26.902 1.00 97.19 85 LYS A N 1
ATOM 679 C CA . LYS A 1 85 ? -10.169 17.498 28.288 1.00 97.19 85 LYS A CA 1
ATOM 680 C C . LYS A 1 85 ? -10.777 18.454 29.316 1.00 97.19 85 LYS A C 1
ATOM 682 O O . LYS A 1 85 ? -11.372 17.992 30.292 1.00 97.19 85 LYS A O 1
ATOM 687 N N . LEU A 1 86 ? -10.637 19.766 29.115 1.00 97.12 86 LEU A N 1
ATOM 688 C CA . LEU A 1 86 ? -11.233 20.771 29.999 1.00 97.12 86 LEU A CA 1
ATOM 689 C C . LEU A 1 86 ? -12.761 20.745 29.929 1.00 97.12 86 LEU A C 1
ATOM 691 O O . LEU A 1 86 ? -13.408 20.744 30.975 1.00 97.12 86 LEU A O 1
ATOM 695 N N . GLN A 1 87 ? -13.326 20.652 28.723 1.00 96.44 87 GLN A N 1
ATOM 696 C CA . GLN A 1 87 ? -14.773 20.529 28.529 1.00 96.44 87 GLN A CA 1
ATOM 697 C C . GLN A 1 87 ? -15.325 19.270 29.201 1.00 96.44 87 GLN A C 1
ATOM 699 O O . GLN A 1 87 ? -16.303 19.349 29.938 1.00 96.44 87 GLN A O 1
ATOM 704 N N . ILE A 1 88 ? -14.656 18.124 29.037 1.00 97.56 88 ILE A N 1
ATOM 705 C CA . ILE A 1 88 ? -15.048 16.871 29.698 1.00 97.56 88 ILE A CA 1
ATOM 706 C C . ILE A 1 88 ? -15.042 17.028 31.222 1.00 97.56 88 ILE A C 1
ATOM 708 O O . ILE A 1 88 ? -15.950 16.546 31.892 1.00 97.56 88 ILE A O 1
ATOM 712 N N . ASN A 1 89 ? -14.032 17.688 31.792 1.00 97.12 89 ASN A N 1
ATOM 713 C CA . ASN A 1 89 ? -13.968 17.913 33.237 1.00 97.12 89 ASN A CA 1
ATOM 714 C C . ASN A 1 89 ? -15.109 18.827 33.718 1.00 97.12 89 ASN A C 1
ATOM 716 O O . ASN A 1 89 ? -15.753 18.527 34.720 1.00 97.12 89 ASN A O 1
ATOM 720 N N . ALA A 1 90 ? -15.394 19.903 32.981 1.00 96.62 90 ALA A N 1
ATOM 721 C CA . ALA A 1 90 ? -16.497 20.807 33.290 1.00 96.62 90 ALA A CA 1
ATOM 722 C C . ALA A 1 90 ? -17.854 20.086 33.251 1.00 96.62 90 ALA A C 1
ATOM 724 O O . ALA A 1 90 ? -18.591 20.134 34.232 1.00 96.62 90 ALA A O 1
ATOM 725 N N . LEU A 1 91 ? -18.128 19.332 32.182 1.00 96.62 91 LEU A N 1
ATOM 726 C CA . LEU A 1 91 ? -19.361 18.553 32.038 1.00 96.62 91 LEU A CA 1
ATOM 727 C C . LEU A 1 91 ? -19.507 17.489 33.130 1.00 96.62 91 LEU A C 1
ATOM 729 O O . LEU A 1 91 ? -20.596 17.296 33.658 1.00 96.62 91 LEU A O 1
ATOM 733 N N . LYS A 1 92 ? -18.412 16.824 33.521 1.00 96.06 92 LYS A N 1
ATOM 734 C CA . LYS A 1 92 ? -18.432 15.880 34.649 1.00 96.06 92 LYS A CA 1
ATOM 735 C C . LYS A 1 92 ? -18.849 16.560 35.951 1.00 96.06 92 LYS A C 1
ATOM 737 O O . LYS A 1 92 ? -19.710 16.040 36.644 1.00 96.06 92 LYS A O 1
ATOM 742 N N . LYS A 1 93 ? -18.312 17.748 36.244 1.00 95.12 93 LYS A N 1
ATOM 743 C CA . LYS A 1 93 ? -18.708 18.524 37.430 1.00 95.12 93 LYS A CA 1
ATOM 744 C C . LYS A 1 93 ? -20.168 18.969 37.382 1.00 95.12 93 LYS A C 1
ATOM 746 O O . LYS A 1 93 ? -20.803 19.050 38.426 1.00 95.12 93 LYS A O 1
ATOM 751 N N . GLU A 1 94 ? -20.694 19.295 36.205 1.00 95.19 94 GLU A N 1
ATOM 752 C CA . GLU A 1 94 ? -22.115 19.617 36.043 1.00 95.19 94 GLU A CA 1
ATOM 753 C C . GLU A 1 94 ? -23.001 18.393 36.279 1.00 95.19 94 GLU A C 1
ATOM 755 O O . GLU A 1 94 ? -23.985 18.495 37.007 1.00 95.19 94 GLU A O 1
ATOM 760 N N . LEU A 1 95 ? -22.620 17.226 35.753 1.00 93.94 95 LEU A N 1
ATOM 761 C CA . LEU A 1 95 ? -23.312 15.967 36.035 1.00 93.94 95 LEU A CA 1
ATOM 762 C C . LEU A 1 95 ? -23.276 15.617 37.525 1.00 93.94 95 LEU A C 1
ATOM 764 O O . LEU A 1 95 ? -24.305 15.240 38.073 1.00 93.94 95 LEU A O 1
ATOM 768 N N . ASP A 1 96 ? -22.134 15.788 38.191 1.00 93.25 96 ASP A N 1
ATOM 769 C CA . ASP A 1 96 ? -22.015 15.562 39.635 1.00 93.25 96 ASP A CA 1
ATOM 770 C C . ASP A 1 96 ? -22.929 16.503 40.435 1.00 93.25 96 ASP A C 1
ATOM 772 O O . ASP A 1 96 ? -23.483 16.096 41.447 1.00 93.25 96 ASP A O 1
ATOM 776 N N . ARG A 1 97 ? -23.131 17.748 39.977 1.00 91.31 97 ARG A N 1
ATOM 777 C CA . ARG A 1 97 ? -24.068 18.700 40.605 1.00 91.31 97 ARG A CA 1
ATOM 778 C C . ARG A 1 97 ? -25.533 18.355 40.369 1.00 91.31 97 ARG A C 1
ATOM 780 O O . ARG A 1 97 ? -26.348 18.663 41.223 1.00 91.31 97 ARG A O 1
ATOM 787 N N . ILE A 1 98 ? -25.872 17.806 39.204 1.00 91.62 98 ILE A N 1
ATOM 788 C CA . ILE A 1 98 ? -27.250 17.413 38.864 1.00 91.62 98 ILE A CA 1
ATOM 789 C C . ILE A 1 98 ? -27.634 16.107 39.574 1.00 91.62 98 ILE A C 1
ATOM 791 O O . ILE A 1 98 ? -28.800 15.911 39.902 1.00 91.62 98 ILE A O 1
ATOM 795 N N . ASN A 1 99 ? -26.662 15.220 39.799 1.00 83.56 99 ASN A N 1
ATOM 796 C CA . ASN A 1 99 ? -26.854 13.929 40.462 1.00 83.56 99 ASN A CA 1
ATOM 797 C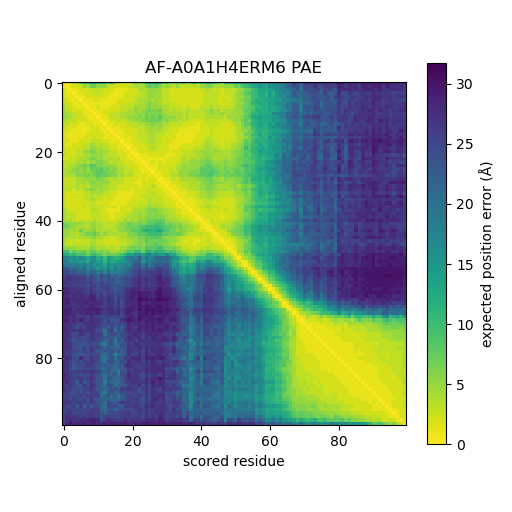 C . ASN A 1 99 ? -26.658 13.975 41.994 1.00 83.56 99 ASN A C 1
ATOM 799 O O . ASN A 1 99 ? -26.763 12.925 42.630 1.00 83.56 99 ASN A O 1
ATOM 803 N N . ALA A 1 100 ? -26.344 15.143 42.565 1.00 67.94 100 ALA A N 1
ATOM 804 C CA . ALA A 1 100 ? -26.263 15.395 44.008 1.00 67.94 100 ALA A CA 1
ATOM 805 C C . ALA A 1 100 ? -27.581 15.975 44.534 1.00 67.94 100 ALA A C 1
ATOM 807 O O . ALA A 1 100 ? -27.976 15.579 45.653 1.00 67.94 100 ALA A O 1
#

Radius of gyration: 26.93 Å; Cα contacts (8 Å, |Δi|>4): 98; chains: 1; bounding box: 44×43×82 Å

Nearest PDB structures (foldseek):
  6skg-assembly1_As  TM=4.491E-01  e=1.548E+00  Thermococcus kodakarensis
  5ztm-assembly1_A  TM=4.564E-01  e=3.318E+00  Drosophila melanogaster
  3vyx-assembly1_A  TM=4.538E-01  e=3.731E+00  Homo sapiens
  8spr-assembly1_C  TM=5.193E-01  e=8.480E+00  Escherichia coli 0.1288
  3jai-assembly1_LL  TM=3.597E-01  e=5.625E+00  Oryctolagus cuniculus

pLDDT: mean 85.18, std 16.1, range [44.12, 97.56]